Protein AF-A0A7W1XQR3-F1 (afdb_monomer_lite)

pLDDT: mean 77.93, std 17.69, range [29.98, 95.44]

Radius of gyration: 19.16 Å; chains: 1; bounding box: 49×30×38 Å

Sequence (97 aa):
MRNYQFDQAPPSQQEQPANTPPVLLKVLFGIEPAGHYWMSLAEFLERHDIKTVMVNPMHVKKSKELDNNSSTKKDEKDAHVIARLIQDGRYSKLGRV

Secondary structure (DSSP, 8-state):
--------PPPPTT---TT--------EEEE---SSHHHHHHHHHHHTT-EEEE--HHHHHHHHHHH--S----HHHHHHHHHHHHHTT--EEPPP-

Structure (mmCIF, N/CA/C/O backbone):
data_AF-A0A7W1XQR3-F1
#
_entry.id   AF-A0A7W1XQR3-F1
#
loop_
_atom_site.group_PDB
_atom_site.id
_atom_site.type_symbol
_atom_site.label_atom_id
_atom_site.label_alt_id
_atom_site.label_comp_id
_atom_site.label_asym_id
_atom_site.label_entity_id
_atom_site.label_seq_id
_atom_site.pdbx_PDB_ins_code
_atom_site.Cartn_x
_atom_site.Cartn_y
_atom_site.Cartn_z
_atom_site.occupancy
_atom_site.B_iso_or_equiv
_atom_site.auth_seq_id
_atom_site.auth_comp_id
_atom_site.auth_asym_id
_atom_site.auth_atom_id
_atom_site.pdbx_PDB_model_num
ATOM 1 N N . MET A 1 1 ? -30.634 -21.171 -11.537 1.00 36.66 1 MET A N 1
ATOM 2 C CA . MET A 1 1 ? -30.610 -19.828 -12.154 1.00 36.66 1 MET A CA 1
ATOM 3 C C . MET A 1 1 ? -31.467 -18.924 -11.280 1.00 36.66 1 MET A C 1
ATOM 5 O O . MET A 1 1 ? -32.639 -19.231 -11.122 1.00 36.66 1 MET A O 1
ATOM 9 N N . ARG A 1 2 ? -30.889 -17.932 -10.587 1.00 38.81 2 ARG A N 1
ATOM 10 C CA . ARG A 1 2 ? -31.668 -16.970 -9.784 1.00 38.81 2 ARG A CA 1
ATOM 11 C C . ARG A 1 2 ? -31.878 -15.721 -10.631 1.00 38.81 2 ARG A C 1
ATOM 13 O O . ARG A 1 2 ? -30.898 -15.100 -11.031 1.00 38.81 2 ARG A O 1
ATOM 20 N N . ASN A 1 3 ? -33.135 -15.404 -10.916 1.00 29.98 3 ASN A N 1
ATOM 21 C CA . ASN A 1 3 ? -33.519 -14.183 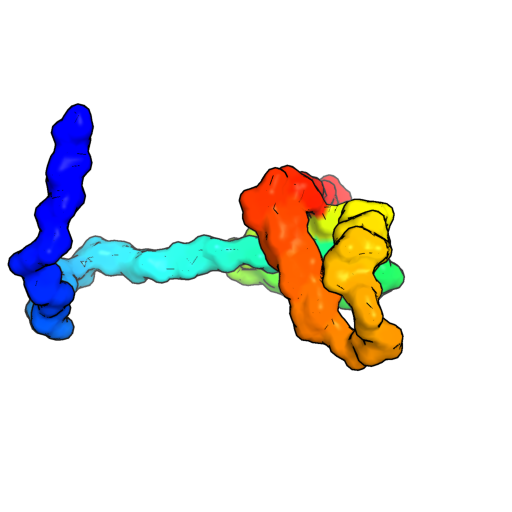-11.610 1.00 29.98 3 ASN A CA 1
ATOM 22 C C . ASN A 1 3 ? -33.251 -12.994 -10.681 1.00 29.98 3 ASN A C 1
ATOM 24 O O . ASN A 1 3 ? -33.813 -12.918 -9.590 1.00 29.98 3 ASN A O 1
ATOM 28 N N . TYR A 1 4 ? -32.358 -12.099 -11.099 1.00 39.25 4 TYR A N 1
ATOM 29 C CA . TYR A 1 4 ? -32.174 -10.806 -10.453 1.00 39.25 4 TYR A CA 1
ATOM 30 C C . TYR A 1 4 ? -33.303 -9.885 -10.927 1.00 39.25 4 TYR A C 1
ATOM 32 O O . TYR A 1 4 ? -33.352 -9.503 -12.093 1.00 39.25 4 TYR A O 1
ATOM 40 N N . GLN A 1 5 ? -34.240 -9.590 -10.027 1.00 45.59 5 GLN A N 1
ATOM 41 C CA . GLN A 1 5 ? -35.362 -8.684 -10.255 1.00 45.59 5 GLN A CA 1
ATOM 42 C C . GLN A 1 5 ? -34.839 -7.235 -10.301 1.00 45.59 5 GLN A C 1
ATOM 44 O O . GLN A 1 5 ? -34.666 -6.601 -9.263 1.00 45.59 5 GLN A O 1
ATOM 49 N N . PHE A 1 6 ? -34.562 -6.720 -11.499 1.00 50.00 6 PHE A N 1
ATOM 50 C CA . PHE A 1 6 ? -34.223 -5.315 -11.746 1.00 50.00 6 PHE A CA 1
ATOM 51 C C . PHE A 1 6 ? -35.471 -4.561 -12.220 1.00 50.00 6 PHE A C 1
ATOM 53 O O . PHE A 1 6 ? -35.579 -4.263 -13.396 1.00 50.00 6 PHE A O 1
ATOM 60 N N . ASP A 1 7 ? -36.432 -4.306 -11.328 1.00 46.56 7 ASP A N 1
ATOM 61 C CA . ASP A 1 7 ? -37.601 -3.451 -11.636 1.00 46.56 7 ASP A CA 1
ATOM 62 C C . ASP A 1 7 ? -38.183 -2.770 -10.383 1.00 46.56 7 ASP A C 1
ATOM 64 O O . ASP A 1 7 ? -39.365 -2.450 -10.300 1.00 46.56 7 ASP A O 1
ATOM 68 N N . GLN A 1 8 ? -37.361 -2.550 -9.357 1.00 45.31 8 GLN A N 1
ATOM 69 C CA . GLN A 1 8 ? -37.740 -1.685 -8.241 1.00 45.31 8 GLN A CA 1
ATOM 70 C C . GLN A 1 8 ? -36.946 -0.392 -8.386 1.00 45.31 8 GLN A C 1
ATOM 72 O O . GLN A 1 8 ? -35.714 -0.407 -8.330 1.00 45.31 8 GLN A O 1
ATOM 77 N N . ALA A 1 9 ? -37.649 0.716 -8.627 1.00 58.62 9 ALA A N 1
ATOM 78 C CA . ALA A 1 9 ? -37.054 2.042 -8.560 1.00 58.62 9 ALA A CA 1
ATOM 79 C C . ALA A 1 9 ? -36.337 2.197 -7.203 1.00 58.62 9 ALA A C 1
ATOM 81 O O . ALA A 1 9 ? -36.846 1.693 -6.196 1.00 58.62 9 ALA A O 1
ATOM 82 N N . PRO A 1 10 ? -35.160 2.849 -7.152 1.00 58.06 10 PRO A N 1
ATOM 83 C CA . PRO A 1 10 ? -34.471 3.071 -5.888 1.00 58.06 10 PRO A CA 1
ATOM 84 C C . PRO A 1 10 ? -35.432 3.764 -4.911 1.00 58.06 10 PRO A C 1
ATOM 86 O O . PRO A 1 10 ? -36.142 4.682 -5.336 1.00 58.06 10 PRO A O 1
ATOM 89 N N . PRO A 1 11 ? -35.484 3.343 -3.633 1.00 51.84 11 PRO A N 1
ATOM 90 C CA . PRO A 1 11 ? -36.374 3.954 -2.658 1.00 51.84 11 PRO A CA 1
ATOM 91 C C . PRO A 1 11 ? -36.168 5.469 -2.647 1.00 51.84 11 PRO A C 1
ATOM 93 O O . PRO A 1 11 ? -35.037 5.954 -2.542 1.00 51.84 11 PRO A O 1
ATOM 96 N N . SER A 1 12 ? -37.259 6.224 -2.780 1.00 55.44 12 SER A N 1
ATOM 97 C CA . SER A 1 12 ? -37.264 7.667 -2.548 1.00 55.44 12 SER A CA 1
ATOM 98 C C . SER A 1 12 ? -36.639 7.964 -1.183 1.00 55.44 12 SER A C 1
ATOM 100 O O . SER A 1 12 ? -36.817 7.190 -0.245 1.00 55.44 12 SER A O 1
ATOM 102 N N . GLN A 1 13 ? -35.912 9.079 -1.066 1.00 54.47 13 GLN A N 1
ATOM 103 C CA . GLN A 1 13 ? -35.010 9.427 0.050 1.00 54.47 13 GLN A CA 1
ATOM 104 C C . GLN A 1 13 ? -35.648 9.513 1.462 1.00 54.47 13 GLN A C 1
ATOM 10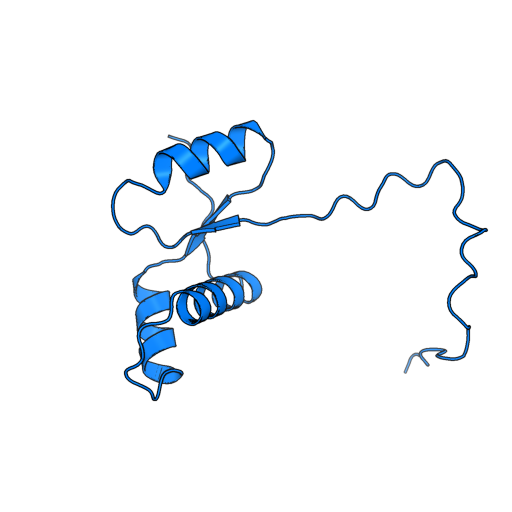6 O O . GLN A 1 13 ? -35.013 10.018 2.381 1.00 54.47 13 GLN A O 1
ATOM 111 N N . GLN A 1 14 ? -36.879 9.046 1.665 1.00 56.38 14 GLN A N 1
ATOM 112 C CA . GLN A 1 14 ? -37.644 9.185 2.904 1.00 56.38 14 GLN A CA 1
ATOM 113 C C . GLN A 1 14 ? -37.889 7.872 3.671 1.00 56.38 14 GLN A C 1
ATOM 115 O O . GLN A 1 14 ? -38.468 7.924 4.749 1.00 56.38 14 GLN A O 1
ATOM 120 N N . GLU A 1 15 ? -37.382 6.721 3.216 1.00 56.59 15 GLU A N 1
ATOM 121 C CA . GLU A 1 15 ? -37.422 5.467 3.993 1.00 56.59 15 GLU A CA 1
ATOM 122 C C . GLU A 1 15 ? -36.017 4.887 4.201 1.00 56.59 15 GLU A C 1
ATOM 124 O O . GLU A 1 15 ? -35.624 3.884 3.610 1.00 56.59 15 GLU A O 1
ATOM 129 N N . GLN A 1 16 ? -35.229 5.522 5.069 1.00 58.41 16 GLN A N 1
ATOM 130 C CA . GLN A 1 16 ? -34.095 4.859 5.718 1.00 58.41 16 GLN A CA 1
ATOM 131 C C . GLN A 1 16 ? -34.442 4.722 7.206 1.00 58.41 16 GLN A C 1
ATOM 133 O O . GLN A 1 16 ? -34.673 5.745 7.855 1.00 58.41 16 GLN A O 1
ATOM 138 N N . PRO A 1 17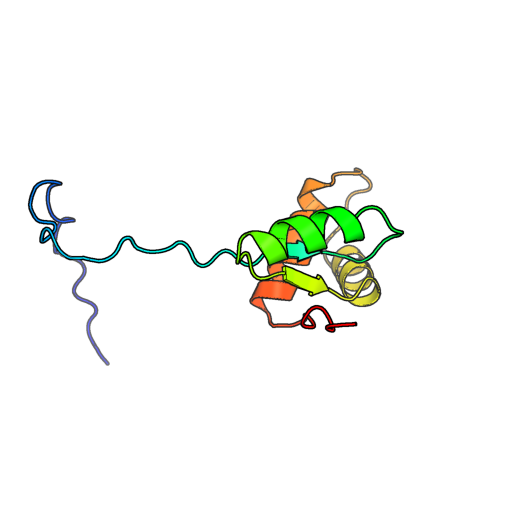 ? -34.541 3.502 7.773 1.00 62.09 17 PRO A N 1
ATOM 139 C CA . PRO A 1 17 ? -34.904 3.349 9.175 1.00 62.09 17 PRO A CA 1
ATOM 140 C C . PRO A 1 17 ? -33.818 3.986 10.048 1.00 62.09 17 PRO A C 1
ATOM 142 O O . PRO A 1 17 ? -32.631 3.708 9.863 1.00 62.09 17 PRO A O 1
ATOM 145 N N . ALA A 1 18 ? -34.248 4.809 11.010 1.00 64.38 18 ALA A N 1
ATOM 146 C CA . ALA A 1 18 ? -33.449 5.698 11.867 1.00 64.38 18 ALA A CA 1
ATOM 147 C C . ALA A 1 18 ? -32.303 5.043 12.676 1.00 64.38 18 ALA A C 1
ATOM 149 O O . ALA A 1 18 ? -31.583 5.739 13.383 1.00 64.38 18 ALA A O 1
ATOM 150 N N . ASN A 1 19 ? -32.112 3.726 12.559 1.00 60.81 19 ASN A N 1
ATOM 151 C CA . ASN A 1 19 ? -31.121 2.930 13.286 1.00 60.81 19 ASN A CA 1
ATOM 152 C C . ASN A 1 19 ? -30.213 2.101 12.366 1.00 60.81 19 ASN A C 1
ATOM 154 O O . ASN A 1 19 ? -29.543 1.183 12.837 1.00 60.81 19 ASN A O 1
ATOM 158 N N . THR A 1 20 ? -30.185 2.377 11.059 1.00 54.97 20 THR A N 1
ATOM 159 C CA . THR A 1 20 ? -29.149 1.788 10.203 1.00 54.97 20 THR A CA 1
ATOM 160 C C . THR A 1 20 ? -27.821 2.425 10.600 1.00 54.97 20 THR A C 1
ATOM 162 O O . THR A 1 20 ? -27.681 3.639 10.425 1.00 54.97 20 THR A O 1
ATOM 165 N N . PRO A 1 21 ? -26.852 1.673 11.167 1.00 60.91 21 PRO A N 1
ATOM 166 C CA . PRO A 1 21 ? -25.537 2.240 11.410 1.00 60.91 21 PRO A CA 1
ATOM 167 C C . PRO A 1 21 ? -25.021 2.771 10.072 1.00 60.91 21 PRO A C 1
ATOM 169 O O . PRO A 1 21 ? -25.253 2.114 9.048 1.00 60.91 21 PRO A O 1
ATOM 172 N N . PRO A 1 22 ? -24.373 3.949 10.046 1.00 58.69 22 PRO A N 1
ATOM 173 C CA . PRO A 1 22 ? -23.851 4.493 8.804 1.00 58.69 22 PRO A CA 1
ATOM 174 C C . PRO A 1 22 ? -23.076 3.387 8.098 1.00 58.69 22 PRO A C 1
ATOM 176 O O . PRO A 1 22 ? -22.329 2.647 8.746 1.00 58.69 22 PRO A O 1
ATOM 179 N N . VAL A 1 23 ? -23.290 3.237 6.788 1.00 56.88 23 VAL A N 1
ATOM 180 C CA . VAL A 1 23 ? -22.421 2.403 5.960 1.00 56.88 23 VAL A CA 1
ATOM 181 C C . VAL A 1 23 ? -21.021 2.979 6.105 1.00 56.88 23 VAL A C 1
ATOM 183 O O . VAL A 1 23 ? -20.647 3.925 5.419 1.00 56.88 23 VAL A O 1
ATOM 186 N N . LEU A 1 24 ? -20.270 2.471 7.081 1.00 57.72 24 LEU A N 1
ATOM 187 C CA . LEU A 1 24 ? -18.903 2.884 7.298 1.00 57.72 24 LEU A CA 1
ATOM 188 C C . LEU A 1 24 ? -18.178 2.439 6.045 1.00 57.72 24 LEU A C 1
ATOM 190 O O . LEU A 1 24 ? -18.009 1.239 5.809 1.00 57.72 24 LEU A O 1
ATOM 194 N N . LEU A 1 25 ? -17.834 3.411 5.203 1.00 59.47 25 LEU A N 1
ATOM 195 C CA . LEU A 1 25 ? -16.975 3.185 4.061 1.00 59.47 25 LEU A CA 1
ATOM 196 C C . LEU A 1 25 ? -15.729 2.496 4.610 1.00 59.47 25 LEU A C 1
ATOM 198 O O . LEU A 1 25 ? -14.942 3.091 5.343 1.00 59.47 25 LEU A O 1
ATOM 202 N N . LYS A 1 26 ? -15.593 1.200 4.322 1.00 76.94 26 LYS A N 1
ATOM 203 C CA . LYS A 1 26 ? -14.409 0.435 4.699 1.00 76.94 26 LYS A CA 1
ATOM 204 C C . LYS A 1 26 ? -13.295 0.876 3.766 1.00 76.94 26 LYS A C 1
ATOM 206 O O . LYS A 1 26 ? -13.140 0.332 2.676 1.00 76.94 26 LYS A O 1
ATOM 211 N N . VAL A 1 27 ? -12.570 1.907 4.182 1.00 86.56 27 VAL A N 1
ATOM 212 C CA . VAL A 1 27 ? -11.418 2.430 3.454 1.00 86.56 27 VAL A CA 1
ATOM 213 C C . VAL A 1 27 ? -10.213 1.539 3.737 1.00 86.56 27 VAL A C 1
ATOM 215 O O . VAL A 1 27 ? -9.925 1.196 4.884 1.00 86.56 27 VAL A O 1
ATOM 218 N N . LEU A 1 28 ? -9.519 1.154 2.668 1.00 91.25 28 LEU A N 1
ATOM 219 C CA . LEU A 1 28 ? -8.236 0.470 2.721 1.00 91.25 28 LEU A CA 1
ATOM 220 C C . LEU A 1 28 ? -7.202 1.381 2.068 1.00 91.25 28 LEU A C 1
ATOM 222 O O . LEU A 1 28 ? -7.310 1.681 0.879 1.00 91.25 28 LEU A O 1
ATOM 226 N N . PHE A 1 29 ? -6.224 1.836 2.842 1.00 92.81 29 PHE A N 1
ATOM 227 C CA . PHE A 1 29 ? -5.180 2.724 2.356 1.00 92.81 29 PHE A CA 1
ATOM 228 C C . PHE A 1 29 ? -3.974 1.916 1.873 1.00 92.81 29 PHE A C 1
ATOM 230 O O . PHE A 1 29 ? -3.392 1.138 2.626 1.00 92.81 29 PHE A O 1
ATOM 237 N N . GLY A 1 30 ? -3.622 2.075 0.600 1.00 93.69 30 GLY A N 1
ATOM 238 C CA . GLY A 1 30 ? -2.556 1.336 -0.065 1.00 93.69 30 GLY A CA 1
ATOM 239 C C . GLY A 1 30 ? -1.288 2.149 -0.248 1.00 93.69 30 GLY A C 1
ATOM 240 O O . GLY A 1 30 ? -1.357 3.257 -0.769 1.00 93.69 30 GLY A O 1
ATOM 241 N N . ILE A 1 31 ? -0.135 1.585 0.115 1.00 92.81 31 ILE A N 1
ATOM 242 C CA . ILE A 1 31 ? 1.163 2.261 0.006 1.00 92.81 31 ILE A CA 1
ATOM 243 C C . ILE A 1 31 ? 2.170 1.371 -0.724 1.00 92.81 31 ILE A C 1
ATOM 24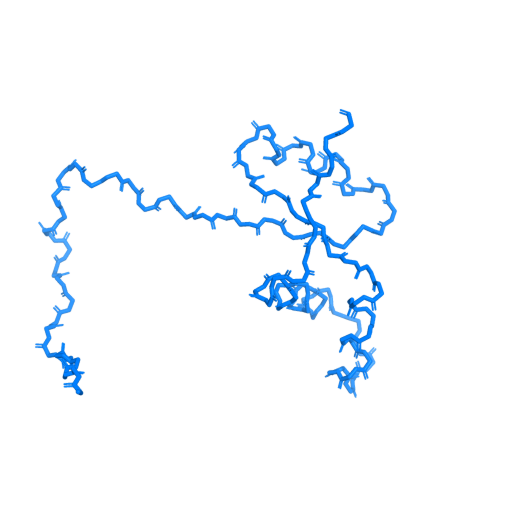5 O O . ILE A 1 31 ? 2.354 0.207 -0.368 1.00 92.81 31 ILE A O 1
ATOM 249 N N . GLU A 1 32 ? 2.873 1.934 -1.704 1.00 92.44 32 GLU A N 1
ATOM 250 C CA . GLU A 1 32 ? 4.153 1.400 -2.173 1.00 92.44 32 GLU A CA 1
ATOM 251 C C . GLU A 1 32 ? 5.273 1.991 -1.293 1.00 92.44 32 GLU A C 1
ATOM 253 O O . GLU A 1 32 ? 5.460 3.210 -1.288 1.00 92.44 32 GLU A O 1
ATOM 258 N N . PRO A 1 33 ? 6.006 1.185 -0.505 1.00 85.31 33 PRO A N 1
ATOM 259 C CA . PRO A 1 33 ? 7.063 1.686 0.364 1.00 85.31 33 PRO A CA 1
ATOM 260 C C . PRO A 1 33 ? 8.270 2.129 -0.471 1.00 85.31 33 PRO A C 1
ATOM 262 O O . PRO A 1 33 ? 9.155 1.337 -0.793 1.00 85.31 33 PRO A O 1
ATOM 265 N N . ALA A 1 34 ? 8.309 3.416 -0.805 1.00 82.56 34 ALA A N 1
ATOM 266 C CA . ALA A 1 34 ? 9.435 4.074 -1.453 1.00 82.56 34 ALA A CA 1
ATOM 267 C C . ALA A 1 34 ? 9.968 5.187 -0.534 1.00 82.56 34 ALA A C 1
ATOM 269 O O . ALA A 1 34 ? 9.353 6.241 -0.380 1.00 82.56 34 ALA A O 1
ATOM 270 N N . GLY A 1 35 ? 11.107 4.945 0.121 1.00 85.69 35 GLY A N 1
ATOM 271 C CA . GLY A 1 35 ? 11.674 5.879 1.103 1.00 85.69 35 GLY A CA 1
ATOM 272 C C . GLY A 1 35 ? 10.919 5.893 2.440 1.00 85.69 35 GLY A C 1
ATOM 273 O O . GLY A 1 35 ? 10.284 4.906 2.803 1.00 85.69 35 GLY A O 1
ATOM 274 N N . HIS A 1 36 ? 11.022 6.995 3.195 1.00 87.56 36 HIS A N 1
ATOM 275 C CA . HIS A 1 36 ? 10.522 7.093 4.579 1.00 87.56 36 HIS A CA 1
ATOM 276 C C . HIS A 1 36 ? 9.241 7.930 4.750 1.00 87.56 36 HIS A C 1
ATOM 278 O O . HIS A 1 36 ? 8.589 7.828 5.785 1.00 87.56 36 HIS A O 1
ATOM 284 N N . TYR A 1 37 ? 8.840 8.733 3.756 1.00 85.56 37 TYR A N 1
ATOM 285 C CA . TYR A 1 37 ? 7.709 9.671 3.891 1.00 85.56 37 TYR A CA 1
ATOM 286 C C . TYR A 1 37 ? 6.376 9.000 4.241 1.00 85.56 37 TYR A C 1
ATOM 288 O O . TYR A 1 37 ? 5.528 9.596 4.902 1.00 85.56 37 TYR A O 1
ATOM 296 N N . TRP A 1 38 ? 6.192 7.747 3.832 1.00 89.44 38 TRP A N 1
ATOM 297 C CA . TRP A 1 38 ? 4.966 7.004 4.091 1.00 89.44 38 TRP A CA 1
ATOM 298 C C . TRP A 1 38 ? 4.790 6.602 5.562 1.00 89.44 38 TRP A C 1
ATOM 300 O O . TRP A 1 38 ? 3.667 6.325 5.971 1.00 89.44 38 TRP A O 1
ATOM 310 N N . MET A 1 39 ? 5.860 6.581 6.364 1.00 91.19 39 MET A N 1
ATOM 311 C CA . MET A 1 39 ? 5.828 6.069 7.739 1.00 91.19 39 MET A CA 1
ATOM 312 C C . MET A 1 39 ? 4.976 6.951 8.655 1.00 91.19 39 MET A C 1
ATOM 314 O O . MET A 1 39 ? 4.068 6.451 9.313 1.00 91.19 39 MET A O 1
ATOM 318 N N . SER A 1 40 ? 5.207 8.269 8.648 1.00 92.38 40 SER A N 1
ATOM 319 C CA . SER A 1 40 ? 4.422 9.211 9.460 1.00 92.38 40 SER A CA 1
ATOM 320 C C . SER A 1 40 ? 2.954 9.261 9.030 1.00 92.38 40 SER A C 1
ATOM 322 O O . SER A 1 40 ? 2.066 9.411 9.868 1.00 92.38 40 SER A O 1
ATOM 324 N N . LEU A 1 41 ? 2.687 9.101 7.728 1.00 91.38 41 LEU A N 1
ATOM 325 C CA . LEU A 1 41 ? 1.323 9.015 7.210 1.00 91.38 41 LEU A CA 1
ATOM 326 C C . LEU A 1 41 ? 0.639 7.716 7.652 1.00 91.38 41 LEU A C 1
ATOM 328 O O . LEU A 1 41 ? -0.493 7.762 8.119 1.00 91.38 41 LEU A O 1
ATOM 332 N N . ALA A 1 42 ? 1.317 6.572 7.552 1.00 91.19 42 ALA A N 1
ATOM 333 C CA . ALA A 1 42 ? 0.783 5.288 7.998 1.00 91.19 42 ALA A CA 1
ATOM 334 C C . ALA A 1 42 ? 0.465 5.301 9.500 1.00 91.19 42 ALA A C 1
ATOM 336 O O . ALA A 1 42 ? -0.605 4.855 9.899 1.00 91.19 42 ALA A O 1
ATOM 337 N N . GLU A 1 43 ? 1.344 5.883 10.318 1.00 91.94 43 GLU A N 1
ATOM 338 C CA . GLU A 1 43 ? 1.120 6.048 11.755 1.00 91.94 43 GLU A CA 1
ATOM 339 C C . GLU A 1 43 ? -0.106 6.929 12.051 1.00 91.94 43 GLU A C 1
ATOM 341 O O . GLU A 1 43 ? -0.926 6.600 12.906 1.00 91.94 43 GLU A O 1
ATOM 346 N N . PHE A 1 44 ? -0.266 8.042 11.326 1.00 92.81 44 PHE A N 1
ATOM 347 C CA . PHE A 1 44 ? -1.457 8.883 11.427 1.00 92.81 44 PHE A CA 1
ATOM 348 C C . PHE A 1 44 ? -2.730 8.107 11.063 1.00 92.81 44 PHE A C 1
ATOM 350 O O . PHE A 1 44 ? -3.697 8.144 11.816 1.00 92.81 44 PHE A O 1
ATOM 357 N N . LEU A 1 45 ? -2.726 7.370 9.953 1.00 92.00 45 LEU A N 1
ATOM 358 C CA . LEU A 1 45 ? -3.884 6.603 9.488 1.00 92.00 45 LEU A CA 1
ATOM 359 C C . LEU A 1 45 ? -4.268 5.477 10.459 1.00 92.00 45 LEU A C 1
ATOM 361 O O . LEU A 1 45 ? -5.450 5.319 10.761 1.00 92.00 45 LEU A O 1
ATOM 365 N N . GLU A 1 46 ? -3.289 4.747 10.996 1.00 89.12 46 GLU A N 1
ATOM 366 C CA . GLU A 1 46 ? -3.521 3.700 12.000 1.00 89.12 46 GLU A CA 1
ATOM 367 C C . GLU A 1 46 ? -4.132 4.278 13.288 1.00 89.12 46 GLU A C 1
ATOM 369 O O . GLU A 1 46 ? -5.057 3.683 13.837 1.00 89.12 46 GLU A O 1
ATOM 374 N N . ARG A 1 47 ? -3.700 5.470 13.736 1.00 91.50 47 ARG A N 1
ATOM 375 C CA . ARG A 1 47 ? -4.310 6.178 14.885 1.00 91.50 47 ARG A CA 1
ATOM 376 C C . ARG A 1 47 ? -5.768 6.592 14.663 1.00 91.50 47 ARG A C 1
ATOM 378 O O . ARG A 1 47 ? -6.462 6.868 15.636 1.00 91.50 47 ARG A O 1
ATOM 385 N N . HIS A 1 48 ? -6.214 6.661 13.411 1.00 91.00 48 HIS A N 1
ATOM 386 C CA . HIS A 1 48 ? -7.582 7.007 13.021 1.00 91.00 48 HIS A CA 1
ATOM 387 C C . HIS A 1 48 ? -8.396 5.785 12.563 1.00 91.00 48 HIS A C 1
ATOM 389 O O . HIS A 1 48 ? -9.399 5.946 11.869 1.00 91.00 48 HIS A O 1
ATOM 395 N N . ASP A 1 49 ? -7.965 4.570 12.923 1.00 89.50 49 ASP A N 1
ATOM 396 C CA . ASP A 1 49 ? -8.617 3.301 12.568 1.00 89.50 49 ASP A CA 1
ATOM 397 C C . ASP A 1 49 ? -8.751 3.068 11.048 1.00 89.50 49 ASP A C 1
ATOM 399 O O . ASP A 1 49 ? -9.585 2.284 10.579 1.00 89.50 49 ASP A O 1
ATOM 403 N N . ILE A 1 50 ? -7.897 3.714 10.246 1.00 90.50 50 ILE A N 1
ATOM 404 C CA . ILE A 1 50 ? -7.834 3.501 8.801 1.00 90.50 50 ILE A CA 1
ATOM 405 C C . ILE A 1 50 ? -6.843 2.380 8.521 1.00 90.50 50 ILE A C 1
ATOM 407 O O . ILE A 1 50 ? -5.632 2.498 8.719 1.00 90.50 50 ILE A O 1
ATOM 411 N N . LYS A 1 51 ? -7.370 1.272 8.000 1.00 90.81 51 LYS A N 1
ATOM 412 C CA . LYS A 1 51 ? -6.566 0.099 7.678 1.00 90.81 51 LYS A CA 1
ATOM 413 C C . LYS A 1 51 ? -5.572 0.426 6.568 1.00 90.81 51 LYS A C 1
ATOM 415 O O . LYS A 1 51 ? -5.977 0.742 5.449 1.00 90.81 51 LYS A O 1
ATOM 420 N N . THR A 1 52 ? -4.288 0.256 6.862 1.00 92.81 52 THR A N 1
ATOM 421 C CA . THR A 1 52 ? -3.197 0.506 5.917 1.00 92.81 52 THR A CA 1
ATOM 422 C C . THR A 1 52 ? -2.551 -0.805 5.465 1.00 92.81 52 THR A C 1
ATOM 424 O O . THR A 1 52 ? -2.378 -1.746 6.245 1.00 92.81 52 THR A O 1
ATOM 427 N N . VAL A 1 53 ? -2.225 -0.904 4.177 1.00 94.81 53 VAL A N 1
ATOM 428 C CA . VAL A 1 53 ? -1.589 -2.073 3.558 1.00 94.81 53 VAL A CA 1
ATOM 429 C C . VAL A 1 53 ? -0.440 -1.663 2.653 1.00 94.81 53 VAL A C 1
ATOM 431 O O . VAL A 1 53 ? -0.434 -0.583 2.065 1.00 94.81 53 VAL A O 1
ATOM 434 N N . MET A 1 54 ? 0.529 -2.561 2.524 1.00 94.88 54 MET A N 1
ATOM 435 C CA . MET A 1 54 ? 1.730 -2.349 1.728 1.00 94.88 54 MET A CA 1
ATOM 436 C C . MET A 1 54 ? 1.678 -3.195 0.464 1.00 94.88 54 MET A C 1
ATOM 438 O O . MET A 1 54 ? 1.395 -4.393 0.516 1.00 94.88 54 MET A O 1
ATOM 442 N N . VAL A 1 55 ? 2.001 -2.591 -0.670 1.00 94.94 55 VAL A N 1
ATOM 443 C CA . VAL A 1 55 ? 2.163 -3.282 -1.948 1.00 94.94 55 VAL A CA 1
ATOM 444 C C . VAL A 1 55 ? 3.648 -3.367 -2.262 1.00 94.94 55 VAL A C 1
ATOM 446 O O . VAL A 1 55 ? 4.379 -2.392 -2.125 1.00 94.94 55 VAL A O 1
ATOM 449 N N . ASN A 1 56 ? 4.113 -4.546 -2.672 1.00 93.19 56 ASN A N 1
ATOM 450 C CA . ASN A 1 56 ? 5.518 -4.751 -3.009 1.00 93.19 56 ASN A CA 1
ATOM 451 C C . ASN A 1 56 ? 5.916 -3.882 -4.229 1.00 93.19 56 ASN A C 1
ATOM 453 O O . ASN A 1 56 ? 5.317 -4.071 -5.295 1.00 93.19 56 ASN A O 1
ATOM 457 N N . PRO A 1 57 ? 6.945 -3.012 -4.132 1.00 92.06 57 PRO A N 1
ATOM 458 C CA . PRO A 1 57 ? 7.421 -2.191 -5.252 1.00 92.06 57 PRO A CA 1
ATOM 459 C C . PRO A 1 57 ? 7.766 -2.994 -6.514 1.00 92.06 57 PRO A C 1
ATOM 461 O O . PRO A 1 57 ? 7.539 -2.549 -7.638 1.00 92.06 57 PRO A O 1
ATOM 464 N N . MET A 1 58 ? 8.237 -4.237 -6.361 1.00 91.50 58 MET A N 1
ATOM 465 C CA . MET A 1 58 ? 8.516 -5.124 -7.496 1.00 91.50 58 MET A CA 1
ATOM 466 C C . MET A 1 58 ? 7.248 -5.495 -8.272 1.00 91.50 58 MET A C 1
ATOM 468 O O . MET A 1 58 ? 7.282 -5.600 -9.498 1.00 91.50 58 MET A O 1
ATOM 472 N N . HIS A 1 59 ? 6.118 -5.678 -7.583 1.00 92.44 59 HIS A N 1
ATOM 473 C CA . HIS A 1 59 ? 4.836 -5.962 -8.233 1.00 92.44 59 HIS A CA 1
ATOM 474 C C . HIS A 1 59 ? 4.290 -4.725 -8.940 1.00 92.44 59 HIS A C 1
ATOM 476 O O . HIS A 1 59 ? 3.747 -4.841 -10.040 1.00 92.44 59 HIS A O 1
ATOM 482 N N . VAL A 1 60 ? 4.473 -3.549 -8.338 1.00 90.62 60 VAL A N 1
ATOM 483 C C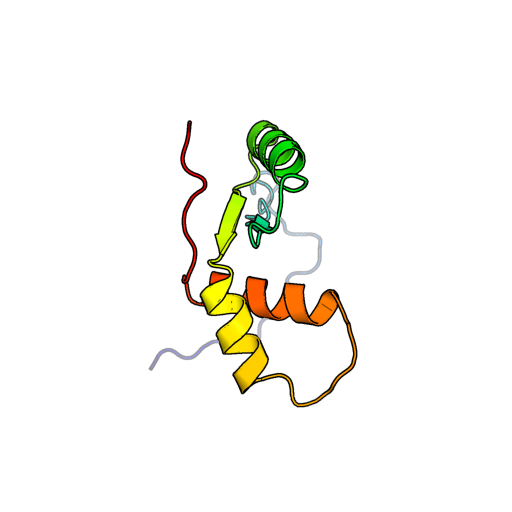A . VAL A 1 60 ? 4.106 -2.268 -8.944 1.00 90.62 60 VAL A CA 1
ATOM 484 C C . VAL A 1 60 ? 4.909 -2.051 -10.227 1.00 90.62 60 VAL A C 1
ATOM 486 O O . VAL A 1 60 ? 4.320 -1.833 -11.284 1.00 90.62 60 VAL A O 1
ATOM 489 N N . LYS A 1 61 ? 6.237 -2.217 -10.172 1.00 89.62 61 LYS A N 1
ATOM 490 C CA . LYS A 1 61 ? 7.127 -2.107 -11.336 1.00 89.62 61 LYS A CA 1
ATOM 491 C C . LYS A 1 61 ? 6.738 -3.073 -12.458 1.00 89.62 61 LYS A C 1
ATOM 493 O O . LYS A 1 61 ? 6.547 -2.636 -13.587 1.00 89.62 61 LYS A O 1
ATOM 498 N N . LYS A 1 62 ? 6.554 -4.360 -12.145 1.00 90.25 62 LYS A N 1
ATOM 499 C CA . LYS A 1 62 ? 6.171 -5.375 -13.140 1.00 90.25 62 LYS A CA 1
ATOM 500 C C . LYS A 1 62 ? 4.816 -5.077 -13.790 1.00 90.25 62 LYS A C 1
ATOM 502 O O . LYS A 1 62 ? 4.651 -5.302 -14.981 1.00 90.25 62 LYS A O 1
ATOM 507 N N . SER A 1 63 ? 3.852 -4.569 -13.023 1.00 89.44 63 SER A N 1
ATOM 508 C CA . SER A 1 63 ? 2.536 -4.198 -13.567 1.00 89.44 63 SER A CA 1
ATOM 509 C C . SER A 1 63 ? 2.652 -2.986 -14.497 1.00 89.44 63 SER A C 1
ATOM 511 O O . SER A 1 63 ? 2.109 -2.994 -15.595 1.00 89.44 63 SER A O 1
ATOM 513 N N . LYS A 1 64 ? 3.459 -1.983 -14.122 1.00 85.62 64 LYS A N 1
ATOM 514 C CA . LYS A 1 64 ? 3.757 -0.827 -14.983 1.00 85.62 64 LYS A CA 1
ATOM 515 C C . LYS A 1 64 ? 4.423 -1.238 -16.300 1.00 85.62 64 LYS A C 1
ATOM 517 O O . LYS A 1 64 ? 4.076 -0.680 -17.332 1.00 85.62 64 LYS A O 1
ATOM 522 N N . GLU A 1 65 ? 5.349 -2.196 -16.276 1.00 85.75 65 GLU A N 1
ATOM 523 C CA . GLU A 1 65 ? 6.013 -2.709 -17.487 1.00 85.75 65 GLU A CA 1
ATOM 524 C C . GLU A 1 65 ? 5.037 -3.381 -18.466 1.00 85.75 65 GLU A C 1
ATOM 526 O O . GLU A 1 65 ? 5.252 -3.317 -19.672 1.00 85.75 65 GLU A O 1
ATOM 531 N N . LEU A 1 66 ? 3.968 -4.006 -17.962 1.00 83.25 66 LEU A N 1
ATOM 532 C CA . LEU A 1 66 ? 2.960 -4.677 -18.787 1.00 83.25 66 LEU A CA 1
ATOM 533 C C . LEU A 1 66 ? 1.887 -3.714 -19.313 1.00 83.25 66 LEU A C 1
ATOM 535 O O . LEU A 1 66 ? 1.459 -3.846 -20.458 1.00 83.25 66 LEU A O 1
ATOM 539 N N . ASP A 1 67 ? 1.468 -2.749 -18.492 1.00 75.50 67 ASP A N 1
ATOM 540 C CA . ASP A 1 67 ? 0.284 -1.927 -18.767 1.00 75.50 67 ASP A CA 1
ATOM 541 C C . ASP A 1 67 ? 0.613 -0.524 -19.311 1.00 75.50 67 ASP A C 1
ATOM 543 O O . ASP A 1 67 ? -0.237 0.123 -19.931 1.00 75.50 67 ASP A O 1
ATOM 547 N N . ASN A 1 68 ? 1.826 -0.004 -19.088 1.00 70.19 68 ASN A N 1
ATOM 548 C CA . ASN A 1 68 ? 2.155 1.382 -19.419 1.00 70.19 68 ASN A CA 1
ATOM 549 C C . ASN A 1 68 ? 2.951 1.505 -20.727 1.00 70.19 68 ASN A C 1
ATOM 551 O O . ASN A 1 68 ? 4.177 1.524 -20.733 1.00 70.19 68 ASN A O 1
ATOM 555 N N . ASN A 1 69 ? 2.238 1.725 -21.831 1.00 68.56 69 ASN A N 1
ATOM 556 C CA . ASN A 1 69 ? 2.828 1.992 -23.151 1.00 68.56 69 ASN A CA 1
ATOM 557 C C . ASN A 1 69 ? 3.195 3.473 -23.403 1.00 68.56 69 ASN A C 1
ATOM 559 O O . ASN A 1 69 ? 3.441 3.866 -24.540 1.00 68.56 69 ASN A O 1
ATOM 563 N N . SER A 1 70 ? 3.209 4.330 -22.372 1.00 64.19 70 SER A N 1
ATOM 564 C CA . SER A 1 70 ? 3.443 5.776 -22.526 1.00 64.19 70 SER A CA 1
ATOM 565 C C . SER A 1 70 ? 4.383 6.332 -21.456 1.00 64.19 70 SER A C 1
ATOM 567 O O . SER A 1 70 ? 4.165 6.141 -20.260 1.00 64.19 70 SER A O 1
ATOM 569 N N . SER A 1 71 ? 5.377 7.113 -21.888 1.00 59.25 71 SER A N 1
ATOM 570 C CA . SER A 1 71 ? 6.454 7.711 -21.077 1.00 59.25 71 SER A CA 1
ATOM 571 C C . SER A 1 71 ? 6.035 8.902 -20.200 1.00 59.25 71 SER A C 1
ATOM 573 O O . SER A 1 71 ? 6.875 9.588 -19.617 1.00 59.25 71 SER A O 1
ATOM 575 N N . THR A 1 72 ? 4.737 9.166 -20.073 1.00 62.44 72 THR A N 1
ATOM 576 C CA . THR A 1 72 ? 4.219 10.255 -19.244 1.00 62.44 72 THR A CA 1
ATOM 577 C C . THR A 1 72 ? 4.247 9.880 -17.764 1.00 62.44 72 THR A C 1
ATOM 579 O O . THR A 1 72 ? 3.554 8.954 -17.336 1.00 62.44 72 THR A O 1
ATOM 582 N N . LYS A 1 73 ? 5.032 10.629 -16.976 1.00 65.00 73 LYS A N 1
ATOM 583 C CA . LYS A 1 73 ? 5.002 10.576 -15.508 1.00 65.00 73 LYS A CA 1
ATOM 584 C C . LYS A 1 73 ? 3.620 11.020 -15.033 1.00 65.00 73 LYS A C 1
ATOM 586 O O . LYS A 1 73 ? 3.231 12.158 -15.289 1.00 65.00 73 LYS A O 1
ATOM 591 N N . LYS A 1 74 ? 2.872 10.129 -14.383 1.00 73.62 74 LYS A N 1
ATOM 592 C CA . LYS A 1 74 ? 1.570 10.468 -13.804 1.00 73.62 74 LYS A CA 1
ATOM 593 C C . LYS A 1 74 ? 1.347 9.644 -12.540 1.00 73.62 74 LYS A C 1
ATOM 595 O O . LYS A 1 74 ? 1.085 8.449 -12.642 1.00 73.62 74 LYS A O 1
ATOM 600 N N . ASP A 1 75 ? 1.406 10.287 -11.376 1.00 82.25 75 ASP A N 1
ATOM 601 C CA . ASP A 1 75 ? 1.175 9.645 -10.071 1.00 82.25 75 ASP A CA 1
ATOM 602 C C . ASP A 1 75 ? -0.208 8.967 -9.992 1.00 82.25 75 ASP A C 1
ATOM 604 O O . ASP A 1 75 ? -0.390 7.958 -9.317 1.00 82.25 75 ASP A O 1
ATOM 608 N N . GLU A 1 76 ? -1.182 9.452 -10.770 1.00 85.19 76 GLU A N 1
ATOM 609 C CA . GLU A 1 76 ? -2.504 8.827 -10.913 1.00 85.19 76 GLU A CA 1
ATOM 610 C C . GLU A 1 76 ? -2.456 7.388 -11.453 1.00 85.19 76 GLU A C 1
ATOM 612 O O . GLU A 1 76 ? -3.275 6.553 -11.060 1.00 85.19 76 GLU A O 1
ATOM 617 N N . LYS A 1 77 ? -1.518 7.090 -12.365 1.00 84.12 77 LYS A N 1
ATOM 618 C CA . LYS A 1 77 ? -1.342 5.733 -12.907 1.00 84.12 77 LYS A CA 1
ATOM 619 C C . LYS A 1 77 ? -0.774 4.810 -11.839 1.00 84.12 77 LYS A C 1
ATOM 621 O O . LYS A 1 77 ? -1.222 3.675 -11.705 1.00 84.12 77 LYS A O 1
ATOM 626 N N . ASP A 1 78 ? 0.170 5.321 -11.060 1.00 86.19 78 ASP A N 1
ATOM 627 C CA . ASP A 1 78 ? 0.804 4.588 -9.972 1.00 86.19 78 ASP A CA 1
ATOM 628 C C . ASP A 1 78 ? -0.231 4.245 -8.893 1.00 86.19 78 ASP A C 1
ATOM 630 O O . ASP A 1 78 ? -0.336 3.085 -8.488 1.00 86.19 78 ASP A O 1
ATOM 634 N N . ALA A 1 79 ? -1.087 5.207 -8.533 1.00 90.56 79 ALA A N 1
ATOM 635 C CA . ALA A 1 79 ? -2.222 4.985 -7.641 1.00 90.56 79 ALA A CA 1
ATOM 636 C C . ALA A 1 79 ? -3.196 3.922 -8.183 1.00 90.56 79 ALA A C 1
ATOM 638 O O . ALA A 1 79 ? -3.635 3.053 -7.428 1.00 90.56 79 ALA A O 1
ATOM 639 N N . HIS A 1 80 ? -3.497 3.934 -9.488 1.00 91.50 80 HIS A N 1
ATOM 640 C CA . HIS A 1 80 ? -4.343 2.914 -10.122 1.00 91.50 80 HIS A CA 1
ATOM 641 C C . HIS A 1 80 ? -3.733 1.511 -10.056 1.00 91.50 80 HIS A C 1
ATOM 643 O O . HIS A 1 80 ? -4.429 0.556 -9.707 1.00 91.50 80 HIS A O 1
ATOM 649 N N . VAL A 1 81 ? -2.441 1.373 -10.359 1.00 92.56 81 VAL A N 1
ATOM 650 C CA . VAL A 1 81 ? -1.731 0.086 -10.291 1.00 92.56 81 VAL A CA 1
ATOM 651 C C . VAL A 1 81 ? -1.742 -0.458 -8.862 1.00 92.56 81 VAL A C 1
ATOM 653 O O . VAL A 1 81 ? -2.068 -1.626 -8.647 1.00 92.56 81 VAL A O 1
ATOM 656 N N . ILE A 1 82 ? -1.444 0.388 -7.872 1.00 93.31 82 ILE A N 1
ATOM 657 C CA . ILE A 1 82 ? -1.475 0.019 -6.450 1.00 93.31 82 ILE A CA 1
ATOM 658 C C . ILE A 1 82 ? -2.888 -0.418 -6.044 1.00 93.31 82 ILE A C 1
ATOM 660 O O . ILE A 1 82 ? -3.052 -1.484 -5.448 1.00 93.31 82 ILE A O 1
ATOM 664 N N . ALA A 1 83 ? -3.915 0.351 -6.413 1.00 94.19 83 ALA A N 1
ATOM 665 C CA . ALA A 1 83 ? -5.306 0.014 -6.128 1.00 94.19 83 ALA A CA 1
ATOM 666 C C . ALA A 1 83 ? -5.706 -1.333 -6.746 1.00 94.19 83 ALA A C 1
ATOM 668 O O . ALA A 1 83 ? -6.368 -2.140 -6.090 1.00 94.19 83 ALA A O 1
ATOM 669 N N . ARG A 1 84 ? -5.264 -1.617 -7.976 1.00 94.50 84 ARG A N 1
ATOM 670 C CA . ARG A 1 84 ? -5.549 -2.890 -8.640 1.00 94.50 84 ARG A CA 1
ATOM 671 C C . ARG A 1 84 ? -4.884 -4.070 -7.939 1.00 94.50 84 ARG A C 1
ATOM 673 O O . ARG A 1 84 ? -5.543 -5.069 -7.672 1.00 94.50 84 ARG A O 1
ATOM 680 N N . LEU A 1 85 ? -3.610 -3.937 -7.577 1.00 95.00 85 LEU A N 1
ATOM 681 C CA . LEU A 1 85 ? -2.893 -4.966 -6.821 1.00 95.00 85 LEU A CA 1
ATOM 682 C C . LEU A 1 85 ? -3.570 -5.247 -5.473 1.00 95.00 85 LEU A C 1
ATOM 684 O O . LEU A 1 85 ? -3.623 -6.397 -5.042 1.00 95.00 85 LEU A O 1
ATOM 688 N N . ILE A 1 86 ? -4.141 -4.223 -4.838 1.00 95.38 86 ILE A N 1
ATOM 689 C CA . ILE A 1 86 ? -4.898 -4.376 -3.593 1.00 95.38 86 ILE A CA 1
ATOM 690 C C . ILE A 1 86 ? -6.216 -5.118 -3.812 1.00 95.38 86 ILE A C 1
ATOM 692 O O . ILE A 1 86 ? -6.518 -6.036 -3.049 1.00 95.38 86 ILE A O 1
ATOM 696 N N . GLN A 1 87 ? -6.973 -4.765 -4.855 1.00 93.75 87 GLN A N 1
ATOM 697 C CA . GLN A 1 87 ? -8.197 -5.482 -5.238 1.00 93.75 87 GLN A CA 1
ATOM 698 C C . GLN A 1 87 ? -7.922 -6.967 -5.506 1.00 93.75 87 GLN A C 1
ATOM 700 O O . GLN A 1 87 ? -8.705 -7.818 -5.093 1.00 93.75 87 GLN A O 1
ATOM 705 N N . ASP A 1 88 ? -6.779 -7.276 -6.121 1.00 94.31 88 ASP A N 1
ATOM 706 C CA . ASP A 1 88 ? -6.339 -8.642 -6.418 1.00 94.31 88 ASP A CA 1
ATOM 707 C C . ASP A 1 88 ? -5.738 -9.372 -5.191 1.00 94.31 88 ASP A C 1
ATOM 709 O O . ASP A 1 88 ? -5.242 -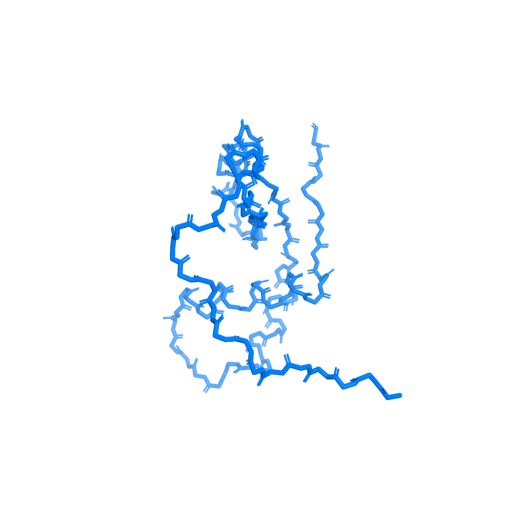10.494 -5.314 1.00 94.31 88 ASP A O 1
ATOM 713 N N . GLY A 1 89 ? -5.736 -8.753 -4.002 1.00 94.25 89 GLY A N 1
ATOM 714 C CA . GLY A 1 89 ? -5.212 -9.340 -2.761 1.00 94.25 89 GLY A CA 1
ATOM 715 C C . GLY A 1 89 ? -3.682 -9.405 -2.676 1.00 94.25 89 GLY A C 1
ATOM 716 O O . GLY A 1 89 ? -3.137 -10.069 -1.795 1.00 94.25 89 GLY A O 1
ATOM 717 N N . ARG A 1 90 ? -2.962 -8.722 -3.573 1.00 94.62 90 ARG A N 1
ATOM 718 C CA . ARG A 1 90 ? -1.492 -8.726 -3.677 1.00 94.62 90 ARG A CA 1
ATOM 719 C C . ARG A 1 90 ? -0.861 -7.641 -2.807 1.00 94.62 90 ARG A C 1
ATOM 721 O O . ARG A 1 90 ? -0.122 -6.784 -3.294 1.00 94.62 90 ARG A O 1
ATOM 728 N N . TYR A 1 91 ? -1.148 -7.693 -1.514 1.00 95.44 91 TYR A N 1
ATOM 729 C CA . TYR A 1 91 ? -0.628 -6.762 -0.518 1.00 95.44 91 TYR A CA 1
ATOM 730 C C . TYR A 1 91 ? -0.290 -7.486 0.787 1.00 95.44 91 TYR A C 1
ATOM 732 O O . TYR A 1 91 ? -0.794 -8.571 1.074 1.00 95.44 91 TYR A O 1
ATOM 740 N N . SER A 1 92 ? 0.526 -6.841 1.611 1.00 93.62 92 SER A N 1
ATOM 741 C CA . SER A 1 92 ? 0.842 -7.271 2.970 1.00 93.62 92 SER A CA 1
ATOM 742 C C . SER A 1 92 ? 0.218 -6.316 3.981 1.00 93.62 92 SER A C 1
ATOM 744 O O . SER A 1 92 ? 0.023 -5.130 3.706 1.00 93.62 92 SER A O 1
ATOM 746 N N . LYS A 1 93 ? -0.103 -6.823 5.174 1.00 90.25 93 LYS A N 1
ATOM 747 C CA . LYS A 1 93 ? -0.455 -5.955 6.305 1.00 90.25 93 LYS A CA 1
ATOM 748 C C . LYS A 1 93 ? 0.779 -5.163 6.723 1.00 90.25 93 LYS A C 1
ATOM 750 O O . LYS A 1 93 ? 1.891 -5.684 6.627 1.00 90.25 93 LYS A O 1
ATOM 755 N N . LEU A 1 94 ? 0.571 -3.948 7.221 1.00 84.94 94 LEU A N 1
ATOM 756 C CA . LEU A 1 94 ? 1.623 -3.236 7.927 1.00 84.94 94 LEU A CA 1
ATOM 757 C C . LEU A 1 94 ? 2.045 -4.091 9.135 1.00 84.94 94 LEU A C 1
ATOM 759 O O . LEU A 1 94 ? 1.209 -4.484 9.952 1.00 84.94 94 LEU A O 1
ATOM 763 N N . GLY A 1 95 ? 3.316 -4.494 9.181 1.00 74.94 95 GLY A N 1
ATOM 764 C CA . GLY A 1 95 ? 3.848 -5.237 10.318 1.00 74.94 95 GLY A CA 1
ATOM 765 C C . GLY A 1 95 ? 3.879 -4.312 11.527 1.00 74.94 95 GLY A C 1
ATOM 766 O O . GLY A 1 95 ? 4.451 -3.229 11.434 1.00 74.94 95 GLY A O 1
ATOM 767 N N . ARG A 1 96 ? 3.257 -4.710 12.642 1.00 61.56 96 ARG A N 1
ATOM 768 C CA . ARG A 1 96 ? 3.447 -3.995 13.908 1.00 61.56 96 ARG A CA 1
ATOM 769 C C . ARG A 1 96 ? 4.899 -4.204 14.341 1.00 61.56 96 ARG A C 1
ATOM 771 O O . ARG A 1 96 ? 5.298 -5.353 14.529 1.00 61.56 96 ARG A O 1
ATOM 778 N N . VAL A 1 97 ? 5.664 -3.114 14.398 1.00 51.47 97 VAL A N 1
ATOM 779 C CA . VAL A 1 97 ? 6.961 -3.052 15.088 1.00 51.47 97 VAL A CA 1
ATOM 780 C C . VAL A 1 97 ? 6.752 -2.975 16.591 1.00 51.47 97 VAL A C 1
ATOM 782 O O . VAL A 1 97 ? 5.730 -2.384 17.008 1.00 51.47 97 VAL A O 1
#

InterPro domains:
  IPR002525 Transposase IS110-like, N-terminal [PF01548] (26-90)
  IPR047650 Transposase IS110-like [PTHR33055] (27-89)

Foldseek 3Di:
DDDDDPDDDDDDPPDDPPPDDPPPPLAEAEDADDDDPVPVVVVVCVVVVRFYWYAHVVQLVVVCVVPPPDPDDDVVVSVVSRVVCVVVVRIGGDDDD

Organism: NCBI:txid2756294